Protein AF-A0A966RVB7-F1 (afdb_monomer)

Sequence (154 aa):
MDCLILGDEIAEGIKQFRPECVTKTQANAPTDRWIRENGVKFAAKTVVISLGTYDAPSQTLENEALDNLRKLRAGIEADQVFWLLPAKAKPADAMRELARLYKDHLMIIEEKQRNQIHPTERGSELLATQSHTKGKMDWTKPTWPKRAPPLIGG

Solvent-accessible surface area (backbone atoms only — not comparable to full-atom values): 8700 Å² total; per-residue (Å²): 97,66,34,34,35,34,27,18,58,65,36,51,47,23,39,76,66,36,77,83,38,50,74,54,66,40,70,88,35,26,47,64,60,48,34,73,77,71,51,41,80,46,68,22,45,30,37,38,38,26,48,41,69,56,39,74,83,56,94,54,94,73,34,70,58,47,52,41,52,50,52,36,54,75,31,50,51,53,82,40,45,34,36,42,50,33,77,54,64,70,54,27,53,45,50,52,54,50,25,62,75,72,34,30,37,79,41,70,71,82,38,55,36,95,83,64,70,46,52,33,76,68,17,21,45,50,46,34,55,58,70,65,69,80,78,71,48,63,83,89,50,91,80,68,79,91,66,72,76,79,76,80,86,127

Structure (mmCIF, N/CA/C/O backbone):
data_AF-A0A966RVB7-F1
#
_entry.id   AF-A0A966RVB7-F1
#
loop_
_atom_site.group_PDB
_atom_site.id
_atom_site.type_symbol
_atom_site.label_atom_id
_atom_site.label_alt_id
_atom_site.label_comp_id
_atom_site.label_asym_id
_atom_site.label_entity_id
_atom_site.label_seq_id
_atom_site.pdbx_PDB_ins_code
_atom_site.Cartn_x
_atom_site.Cartn_y
_atom_site.Cartn_z
_atom_site.occupancy
_atom_site.B_iso_or_equiv
_atom_site.auth_seq_id
_atom_site.auth_comp_id
_atom_site.auth_asym_id
_atom_site.auth_atom_id
_atom_site.pdbx_PDB_model_num
ATOM 1 N N . MET A 1 1 ? -13.981 -0.521 11.234 1.00 88.25 1 MET A N 1
ATOM 2 C CA . MET A 1 1 ? -13.488 -1.695 10.483 1.00 88.25 1 MET A CA 1
ATOM 3 C C . MET A 1 1 ? -12.086 -2.026 10.959 1.00 88.25 1 MET A C 1
ATOM 5 O O . MET A 1 1 ? -11.344 -1.095 11.256 1.00 88.25 1 MET A O 1
ATOM 9 N N . ASP A 1 2 ? -11.728 -3.304 11.068 1.00 93.62 2 ASP A N 1
ATOM 10 C CA . ASP A 1 2 ? -10.414 -3.684 11.602 1.00 93.62 2 ASP A CA 1
ATOM 11 C C . ASP A 1 2 ? -9.303 -3.594 10.551 1.00 93.62 2 ASP A C 1
ATOM 13 O O . ASP A 1 2 ? -8.256 -3.017 10.831 1.00 93.62 2 ASP A O 1
ATOM 17 N N . CYS A 1 3 ? -9.539 -4.074 9.328 1.00 96.94 3 CYS A N 1
ATOM 18 C CA . CYS A 1 3 ? -8.532 -4.052 8.271 1.00 96.94 3 CYS A CA 1
ATOM 19 C C . CYS A 1 3 ? -9.111 -3.685 6.898 1.00 96.94 3 CYS A C 1
ATOM 21 O O . 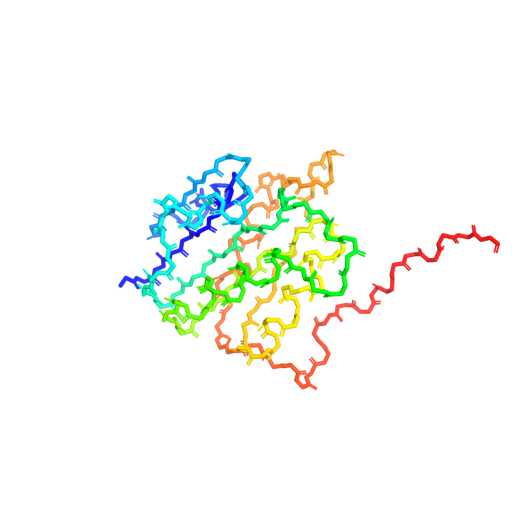CYS A 1 3 ? -10.194 -4.144 6.526 1.00 96.94 3 CYS A O 1
ATOM 23 N N . LEU A 1 4 ? -8.361 -2.873 6.150 1.00 98.12 4 LEU A N 1
ATOM 24 C CA . LEU A 1 4 ? -8.637 -2.454 4.779 1.00 98.12 4 LEU A CA 1
ATOM 25 C C . LEU A 1 4 ? -7.417 -2.706 3.888 1.00 98.12 4 LEU A C 1
ATOM 27 O O . LEU A 1 4 ? -6.311 -2.310 4.246 1.00 98.12 4 LEU A O 1
ATOM 31 N N . ILE A 1 5 ? -7.619 -3.289 2.712 1.00 98.31 5 ILE A N 1
ATOM 32 C CA . ILE A 1 5 ? -6.604 -3.395 1.660 1.00 98.31 5 ILE A CA 1
ATOM 33 C C . ILE A 1 5 ? -7.072 -2.571 0.459 1.00 98.31 5 ILE A C 1
ATOM 35 O O . ILE A 1 5 ? -8.167 -2.779 -0.063 1.00 98.31 5 ILE A O 1
ATOM 39 N N . LEU A 1 6 ? -6.246 -1.625 0.027 1.00 98.25 6 LEU A N 1
ATOM 40 C CA . LEU A 1 6 ? -6.479 -0.746 -1.114 1.00 98.25 6 LEU A CA 1
ATOM 41 C C . LEU A 1 6 ? -5.410 -1.023 -2.163 1.00 98.25 6 LEU A C 1
ATOM 43 O O . LEU A 1 6 ? -4.230 -1.070 -1.811 1.00 98.25 6 LEU A O 1
ATOM 47 N N . GLY A 1 7 ? -5.776 -1.150 -3.437 1.00 96.25 7 GLY A N 1
ATOM 48 C CA . GLY A 1 7 ? -4.736 -1.160 -4.458 1.00 96.25 7 GLY A CA 1
ATOM 49 C C . GLY A 1 7 ? -5.033 -1.795 -5.800 1.00 96.25 7 GLY A C 1
ATOM 50 O O . GLY A 1 7 ? -6.162 -1.801 -6.281 1.00 96.25 7 GLY A O 1
ATOM 51 N N . ASP A 1 8 ? -3.963 -2.296 -6.400 1.00 93.69 8 ASP A N 1
ATOM 52 C CA . ASP A 1 8 ? -3.920 -3.060 -7.640 1.00 93.69 8 ASP A CA 1
ATOM 53 C C . ASP A 1 8 ? -4.004 -4.580 -7.385 1.00 93.69 8 ASP A C 1
ATOM 55 O O . ASP A 1 8 ? -4.330 -5.044 -6.289 1.00 93.69 8 ASP A O 1
ATOM 59 N N . GLU A 1 9 ? -3.739 -5.389 -8.406 1.00 94.19 9 GLU A N 1
ATOM 60 C CA . GLU A 1 9 ? -3.753 -6.851 -8.310 1.00 94.19 9 GLU A CA 1
ATOM 61 C C . GLU A 1 9 ? -2.709 -7.428 -7.340 1.00 94.19 9 GLU A C 1
ATOM 63 O O . GLU A 1 9 ? -2.862 -8.560 -6.881 1.00 94.19 9 GLU A O 1
ATOM 68 N N . ILE A 1 10 ? -1.676 -6.668 -6.962 1.00 95.38 10 ILE A N 1
ATOM 69 C CA . ILE A 1 10 ? -0.731 -7.115 -5.934 1.00 95.38 10 ILE A CA 1
ATOM 70 C C . ILE A 1 10 ? -1.410 -7.091 -4.557 1.00 95.38 10 ILE A C 1
ATOM 72 O O . ILE A 1 10 ? -1.244 -8.022 -3.766 1.00 95.38 10 ILE A O 1
ATOM 76 N N . ALA A 1 11 ? -2.246 -6.081 -4.289 1.00 96.19 11 ALA A N 1
ATOM 77 C CA . ALA A 1 11 ? -3.091 -6.039 -3.093 1.00 96.19 11 ALA A CA 1
ATOM 78 C C . ALA A 1 11 ? -4.106 -7.196 -3.054 1.00 96.19 11 ALA A C 1
ATOM 80 O O . ALA A 1 11 ? -4.390 -7.722 -1.975 1.00 96.19 11 ALA A O 1
ATOM 81 N N . GLU A 1 12 ? -4.608 -7.637 -4.211 1.00 95.00 12 GLU A N 1
ATOM 82 C CA . GLU A 1 12 ? -5.468 -8.826 -4.302 1.00 95.00 12 GLU A CA 1
ATOM 83 C C . GLU A 1 12 ? -4.727 -10.092 -3.839 1.00 95.00 12 GLU A C 1
ATOM 85 O O . GLU A 1 12 ? -5.280 -10.908 -3.103 1.00 95.00 12 GLU A O 1
ATOM 90 N N . GLY A 1 13 ? -3.440 -10.222 -4.176 1.00 95.25 13 GLY A N 1
ATOM 91 C CA . GLY A 1 13 ? -2.589 -11.302 -3.670 1.00 95.25 13 GLY A CA 1
ATOM 92 C C . GLY A 1 13 ? -2.455 -11.298 -2.143 1.00 95.25 13 GLY A C 1
ATOM 93 O O . GLY A 1 13 ? -2.534 -12.350 -1.513 1.00 95.25 13 GLY A O 1
ATOM 94 N N . ILE A 1 14 ? -2.325 -10.122 -1.519 1.00 96.69 14 ILE A N 1
ATOM 95 C CA . ILE A 1 14 ? -2.252 -9.991 -0.049 1.00 96.69 14 ILE A CA 1
ATOM 96 C C . ILE A 1 14 ? -3.563 -10.447 0.605 1.00 96.69 14 ILE A C 1
ATOM 98 O O . ILE A 1 14 ? -3.540 -11.109 1.645 1.00 96.69 14 ILE A O 1
ATOM 102 N N . LYS A 1 15 ? -4.712 -10.127 -0.005 1.00 96.06 15 LYS A N 1
ATOM 103 C CA . LYS A 1 15 ? -6.040 -10.492 0.509 1.00 96.06 15 LYS A CA 1
ATOM 104 C C . LYS A 1 15 ? -6.202 -12.006 0.697 1.00 96.06 15 LYS A C 1
ATOM 106 O O . LYS A 1 15 ? -6.848 -12.420 1.659 1.00 96.06 15 LYS A O 1
ATOM 111 N N . GLN A 1 16 ? -5.577 -12.833 -0.139 1.00 95.19 16 GLN A N 1
ATOM 112 C CA . GLN A 1 16 ? -5.625 -14.296 0.003 1.00 95.19 16 GLN A CA 1
ATOM 113 C C . GLN A 1 16 ? -5.110 -14.778 1.371 1.00 95.19 16 GLN A C 1
ATOM 115 O O . GLN A 1 16 ? -5.639 -15.737 1.927 1.00 95.19 16 GLN A O 1
ATOM 120 N N . PHE A 1 17 ? -4.148 -14.058 1.952 1.00 96.94 17 PHE A N 1
ATOM 121 C CA . PHE A 1 17 ? -3.543 -14.351 3.256 1.00 96.94 17 PHE A CA 1
ATOM 122 C C . PHE A 1 17 ? -4.05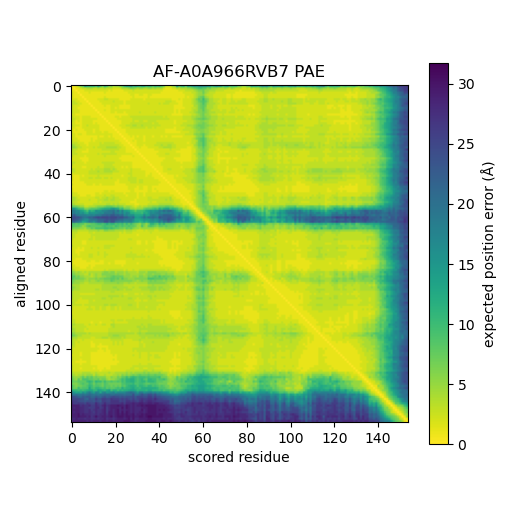9 -13.443 4.383 1.00 96.94 17 PHE A C 1
ATOM 124 O O . PHE A 1 17 ? -3.657 -13.584 5.536 1.00 96.94 17 PHE A O 1
ATOM 131 N N . ARG A 1 18 ? -4.958 -12.510 4.056 1.00 95.69 18 ARG A N 1
ATOM 132 C CA . ARG A 1 18 ? -5.620 -11.576 4.977 1.00 95.69 18 ARG A CA 1
ATOM 133 C C . ARG A 1 18 ? -7.145 -11.604 4.770 1.00 95.69 18 ARG A C 1
ATOM 135 O O . ARG A 1 18 ? -7.760 -10.581 4.427 1.00 95.69 18 ARG A O 1
ATOM 142 N N . PRO A 1 19 ? -7.797 -12.779 4.903 1.00 95.62 19 PRO A N 1
ATOM 143 C CA . PRO A 1 19 ? -9.210 -12.953 4.573 1.00 95.62 19 PRO A CA 1
ATOM 144 C C . PRO A 1 19 ? -10.154 -12.118 5.454 1.00 95.62 19 PRO A C 1
ATOM 146 O O . PRO A 1 19 ? -11.303 -11.905 5.070 1.00 95.62 19 PRO A O 1
ATOM 149 N N . GLU A 1 20 ? -9.683 -11.567 6.568 1.00 95.50 20 GLU A N 1
ATOM 150 C CA . GLU A 1 20 ? -10.428 -10.661 7.443 1.00 95.50 20 GLU A CA 1
ATOM 151 C C . GLU A 1 20 ? -10.518 -9.216 6.923 1.00 95.50 20 GLU A C 1
ATOM 153 O O . GLU A 1 20 ? -11.407 -8.470 7.330 1.00 95.50 20 GLU A O 1
ATOM 158 N N . CYS A 1 21 ? -9.615 -8.794 6.032 1.00 97.00 21 CYS A N 1
ATOM 159 C CA . CYS A 1 21 ? -9.589 -7.419 5.534 1.00 97.00 21 CYS A CA 1
ATOM 160 C C . CYS A 1 21 ? -10.677 -7.174 4.486 1.00 97.00 21 CYS A C 1
ATOM 162 O O . CYS A 1 21 ? -10.879 -7.985 3.583 1.00 97.00 21 CYS A O 1
ATOM 164 N N . VAL A 1 22 ? -11.347 -6.027 4.536 1.00 97.38 22 VAL A N 1
ATOM 165 C CA . VAL A 1 22 ? -12.144 -5.572 3.388 1.00 97.38 22 VAL A CA 1
ATOM 166 C C . VAL A 1 22 ? -11.185 -5.093 2.304 1.00 97.38 22 VAL A C 1
ATOM 168 O O . VAL A 1 22 ? -10.209 -4.414 2.613 1.00 97.38 22 VAL A O 1
ATOM 171 N N . THR A 1 23 ? -11.458 -5.424 1.044 1.00 96.69 23 THR A N 1
ATOM 172 C CA . THR A 1 23 ? -10.557 -5.120 -0.074 1.00 96.69 23 THR A CA 1
ATOM 173 C C . THR A 1 23 ? -11.237 -4.242 -1.114 1.00 96.69 23 THR A C 1
ATOM 175 O O . THR A 1 23 ? -12.404 -4.446 -1.450 1.00 96.69 23 THR A O 1
ATOM 178 N N . LYS A 1 24 ? -10.497 -3.254 -1.620 1.00 97.69 24 LYS A N 1
ATOM 179 C CA . LYS A 1 24 ? -10.858 -2.411 -2.763 1.00 97.69 24 LYS A CA 1
ATOM 180 C C . LYS A 1 24 ? -9.703 -2.417 -3.758 1.00 97.69 24 LYS A C 1
ATOM 182 O O . LYS A 1 24 ? -8.769 -1.619 -3.649 1.00 97.69 24 LYS A O 1
ATOM 187 N N . THR A 1 25 ? -9.765 -3.343 -4.703 1.00 96.50 25 THR A N 1
ATOM 188 C CA . THR A 1 25 ? -8.710 -3.592 -5.686 1.00 96.50 25 THR A CA 1
ATOM 189 C C . 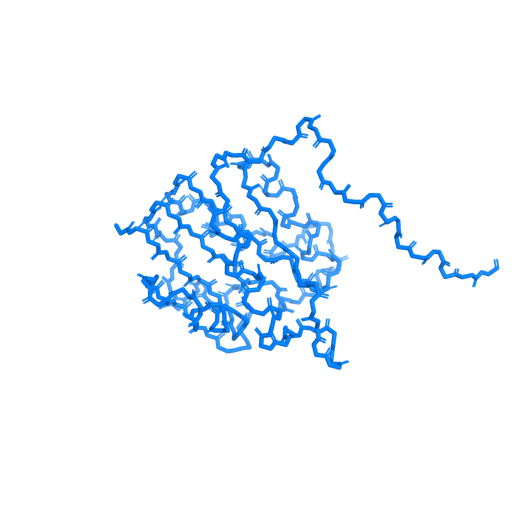THR A 1 25 ? -9.182 -3.303 -7.101 1.00 96.50 25 THR A C 1
ATOM 191 O O . THR A 1 25 ? -10.347 -3.507 -7.441 1.00 96.50 25 THR A O 1
ATOM 194 N N . GLN A 1 26 ? -8.275 -2.796 -7.933 1.00 96.56 26 GLN A N 1
ATOM 195 C CA . GLN A 1 26 ? -8.511 -2.580 -9.358 1.00 96.56 26 GLN A CA 1
ATOM 196 C C . GLN A 1 26 ? -7.258 -2.933 -10.147 1.00 96.56 26 GLN A C 1
ATOM 198 O O . GLN A 1 26 ? -6.224 -2.283 -10.008 1.00 96.56 26 GLN A O 1
ATOM 203 N N . ALA A 1 27 ? -7.361 -3.945 -11.004 1.00 93.88 27 ALA A N 1
ATOM 204 C CA . ALA A 1 27 ? -6.227 -4.417 -11.784 1.00 93.88 27 ALA A CA 1
ATOM 205 C C . ALA A 1 27 ? -5.672 -3.323 -12.712 1.00 93.88 27 ALA A C 1
ATOM 207 O O . ALA A 1 27 ? -6.430 -2.594 -13.366 1.00 93.88 27 ALA A O 1
ATOM 208 N N . ASN A 1 28 ? -4.344 -3.242 -12.815 1.00 92.38 28 ASN A N 1
ATOM 209 C CA . ASN A 1 28 ? -3.628 -2.312 -13.693 1.00 92.38 28 ASN A CA 1
ATOM 210 C C . ASN A 1 28 ? -4.035 -0.839 -13.494 1.00 92.38 28 ASN A C 1
ATOM 212 O O . ASN A 1 28 ? -4.149 -0.088 -14.472 1.00 92.38 28 ASN A O 1
ATOM 216 N N . ALA A 1 29 ? -4.375 -0.439 -12.265 1.00 91.00 29 ALA A N 1
ATOM 217 C CA . ALA A 1 29 ? -4.871 0.901 -11.970 1.00 91.00 29 ALA A CA 1
ATOM 218 C C . ALA A 1 29 ? -3.744 1.846 -11.540 1.00 91.00 29 ALA A C 1
ATOM 220 O O . ALA A 1 29 ? -3.119 1.609 -10.504 1.00 91.00 29 ALA A O 1
ATOM 221 N N . PRO A 1 30 ? -3.492 2.940 -12.286 1.00 91.88 30 PRO A N 1
ATOM 222 C CA . PRO A 1 30 ? -2.752 4.057 -11.725 1.00 91.88 30 PRO A CA 1
ATOM 223 C C . PRO A 1 30 ? -3.571 4.705 -10.595 1.00 91.88 30 PRO A C 1
ATOM 225 O O . PRO A 1 30 ? -4.806 4.636 -10.564 1.00 91.88 30 PRO A O 1
ATOM 228 N N . THR A 1 31 ? -2.872 5.318 -9.646 1.00 92.06 31 THR A N 1
ATOM 229 C CA . THR A 1 31 ? -3.401 5.880 -8.400 1.00 92.06 31 THR A CA 1
ATOM 230 C C . THR A 1 31 ? -4.516 6.893 -8.664 1.00 92.06 31 THR A C 1
ATOM 232 O O . THR A 1 31 ? -5.519 6.905 -7.954 1.00 92.06 31 THR A O 1
ATOM 235 N N . ASP A 1 32 ? -4.391 7.719 -9.704 1.00 92.56 32 ASP A N 1
ATOM 236 C CA . ASP A 1 32 ? -5.392 8.720 -10.089 1.00 92.56 32 ASP A CA 1
ATOM 237 C C . ASP A 1 32 ? -6.726 8.076 -10.505 1.00 92.56 32 ASP A C 1
ATOM 239 O O . ASP A 1 32 ? -7.795 8.514 -10.069 1.00 92.56 32 ASP A O 1
ATOM 243 N N . ARG A 1 33 ? -6.672 7.009 -11.315 1.00 94.50 33 ARG A N 1
ATOM 244 C CA . ARG A 1 33 ? -7.848 6.243 -11.742 1.00 94.50 33 ARG A CA 1
ATOM 245 C C . ARG A 1 33 ? -8.493 5.571 -10.549 1.00 94.50 33 ARG A C 1
ATOM 247 O O . ARG A 1 33 ? -9.695 5.727 -10.349 1.00 94.50 33 ARG A O 1
ATOM 254 N N . TRP A 1 34 ? -7.682 4.918 -9.723 1.00 96.06 34 TRP A N 1
ATOM 255 C CA . TRP A 1 34 ? -8.169 4.250 -8.524 1.00 96.06 34 TRP A CA 1
ATOM 256 C C . TRP A 1 34 ? -8.900 5.230 -7.592 1.00 96.06 34 TRP A C 1
ATOM 258 O O . TRP A 1 34 ? -10.009 4.944 -7.135 1.00 96.06 34 TRP A O 1
ATOM 268 N N . ILE A 1 35 ? -8.335 6.424 -7.369 1.00 95.62 35 ILE A N 1
ATOM 269 C CA . ILE A 1 35 ? -8.947 7.481 -6.550 1.00 95.62 35 ILE A CA 1
ATOM 270 C C . ILE A 1 35 ? -10.258 7.990 -7.154 1.00 95.62 35 ILE A C 1
ATOM 272 O O . ILE A 1 35 ? -11.207 8.229 -6.407 1.00 95.62 35 ILE A O 1
ATOM 276 N N . ARG A 1 36 ? -10.343 8.183 -8.477 1.00 95.69 36 ARG A N 1
ATOM 277 C CA . ARG A 1 36 ? -11.592 8.630 -9.122 1.00 95.69 36 ARG A CA 1
ATOM 278 C C . ARG A 1 36 ? -12.742 7.657 -8.880 1.00 95.69 36 ARG A C 1
ATOM 280 O O . ARG A 1 36 ? -13.869 8.097 -8.686 1.00 95.69 36 ARG A O 1
ATOM 287 N N . GLU A 1 37 ? -12.451 6.363 -8.878 1.00 96.19 37 GLU A N 1
ATOM 288 C CA . GLU A 1 37 ? -13.466 5.314 -8.769 1.00 96.19 37 GLU A CA 1
ATOM 289 C C . GLU A 1 37 ? -13.814 4.959 -7.315 1.00 96.19 37 GLU A C 1
ATOM 291 O O . GLU A 1 37 ? -14.949 4.581 -7.029 1.00 96.19 37 GLU A O 1
ATOM 296 N N . ASN A 1 38 ? -12.871 5.110 -6.379 1.00 97.00 38 ASN A N 1
ATOM 297 C CA . ASN A 1 38 ? -13.048 4.685 -4.982 1.00 97.00 38 ASN A CA 1
ATOM 298 C C . ASN A 1 38 ? -13.129 5.839 -3.976 1.00 97.00 38 ASN A C 1
ATOM 300 O O . ASN A 1 38 ? -13.536 5.629 -2.832 1.00 97.00 38 ASN A O 1
ATOM 304 N N . GLY A 1 39 ? -12.741 7.049 -4.377 1.00 96.38 39 GLY A N 1
ATOM 305 C CA . GLY A 1 39 ? -12.541 8.180 -3.480 1.00 96.38 39 GLY A CA 1
ATOM 306 C C . GLY A 1 39 ? -11.266 8.055 -2.638 1.00 96.38 39 GLY A C 1
ATOM 307 O O . GLY A 1 39 ? -10.389 7.236 -2.900 1.00 96.38 39 GLY A O 1
ATOM 308 N N . VAL A 1 40 ? -11.157 8.911 -1.617 1.00 96.50 40 VAL A N 1
ATOM 309 C CA . VAL A 1 40 ? -9.977 8.977 -0.725 1.00 96.50 40 VAL A CA 1
ATOM 310 C C . VAL A 1 40 ? -10.302 8.833 0.759 1.00 96.50 40 VAL A C 1
ATOM 312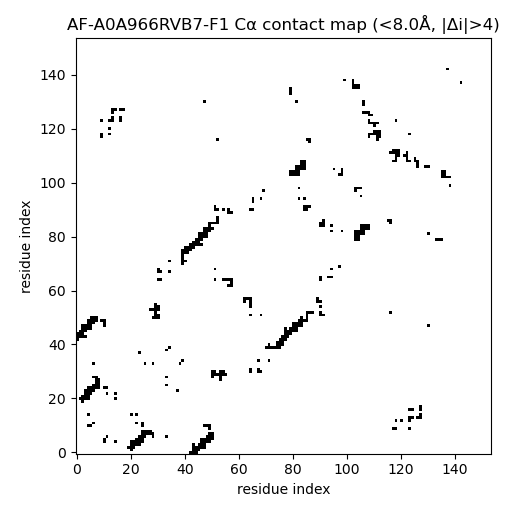 O O . VAL A 1 40 ? -9.386 8.743 1.564 1.00 96.50 40 VAL A O 1
ATOM 315 N N . LYS A 1 41 ? -11.584 8.848 1.142 1.00 97.62 41 LYS A N 1
ATOM 316 C CA . LYS A 1 41 ? -11.997 8.844 2.550 1.00 97.62 41 LYS A CA 1
ATOM 317 C C . LYS A 1 41 ? -12.172 7.414 3.042 1.00 97.62 41 LYS A C 1
ATOM 319 O O . LYS A 1 41 ? -13.138 6.753 2.663 1.00 97.62 41 LYS A O 1
ATOM 324 N N . PHE A 1 42 ? -11.268 6.961 3.903 1.00 97.88 42 PHE A N 1
ATOM 325 C CA . PHE A 1 42 ? -11.297 5.608 4.456 1.00 97.88 42 PHE A CA 1
ATOM 326 C C . PHE A 1 42 ? -10.962 5.611 5.947 1.00 97.88 42 PHE A C 1
ATOM 328 O O . PHE A 1 42 ? -10.105 6.373 6.385 1.00 97.88 42 PHE A O 1
ATOM 335 N N . ALA A 1 43 ? -11.605 4.721 6.708 1.00 97.56 43 ALA A N 1
ATOM 336 C CA . ALA A 1 43 ? -11.352 4.548 8.136 1.00 97.56 43 ALA A CA 1
ATOM 337 C C . ALA A 1 43 ? -11.249 3.060 8.510 1.00 97.56 43 ALA A C 1
ATOM 339 O O . ALA A 1 43 ? -12.194 2.287 8.312 1.00 97.56 43 ALA A O 1
ATOM 340 N N . ALA A 1 44 ? -10.106 2.648 9.060 1.00 97.31 44 ALA A N 1
ATOM 341 C CA . ALA A 1 44 ? -9.867 1.295 9.570 1.00 97.31 44 ALA A CA 1
ATOM 342 C C . ALA A 1 44 ? -8.701 1.286 10.564 1.00 97.31 44 ALA A C 1
ATOM 344 O O . ALA A 1 44 ? -7.821 2.130 10.465 1.00 97.31 44 ALA A O 1
ATOM 345 N N . LYS A 1 45 ? -8.625 0.314 11.482 1.00 96.50 45 LYS A N 1
ATOM 346 C CA . LYS A 1 45 ? -7.457 0.217 12.385 1.00 96.50 45 LYS A CA 1
ATOM 347 C C . LYS A 1 45 ? -6.162 -0.024 11.604 1.00 96.50 45 LYS A C 1
ATOM 349 O O . LYS A 1 45 ? -5.134 0.587 11.889 1.00 96.50 45 LYS A O 1
ATOM 354 N N . THR A 1 46 ? -6.213 -0.888 10.593 1.00 97.31 46 THR A N 1
ATOM 355 C CA . THR A 1 46 ? -5.090 -1.168 9.693 1.00 97.31 46 THR A CA 1
ATOM 356 C C . THR A 1 46 ? -5.482 -0.924 8.243 1.00 97.31 46 THR A C 1
ATOM 358 O O . THR A 1 46 ? -6.514 -1.415 7.788 1.00 97.31 46 THR A O 1
ATOM 361 N N . VAL A 1 47 ? -4.639 -0.199 7.509 1.00 98.25 47 VAL A N 1
ATOM 362 C CA . VAL A 1 47 ? -4.783 0.004 6.064 1.00 98.25 47 VAL A CA 1
ATOM 363 C C . VAL A 1 47 ? -3.514 -0.448 5.351 1.00 98.25 47 VAL A C 1
ATOM 365 O O . VAL A 1 47 ? -2.417 -0.011 5.687 1.00 98.25 47 VAL A O 1
ATOM 368 N N . VAL A 1 48 ? -3.663 -1.312 4.355 1.00 98.06 48 VAL A N 1
ATOM 369 C CA . VAL A 1 48 ? -2.592 -1.747 3.453 1.00 98.06 48 VAL A CA 1
ATOM 370 C C . VAL A 1 48 ? -2.830 -1.123 2.087 1.00 98.06 48 VAL A C 1
ATOM 372 O O . VAL A 1 48 ? -3.948 -1.181 1.581 1.00 98.06 48 VAL A O 1
ATOM 375 N N . ILE A 1 49 ? -1.800 -0.522 1.495 1.00 97.50 49 ILE A N 1
ATOM 376 C CA . ILE A 1 49 ? -1.900 0.218 0.236 1.00 97.50 49 ILE A CA 1
ATOM 377 C C . ILE A 1 49 ? -0.896 -0.345 -0.775 1.00 97.50 49 ILE A C 1
ATOM 379 O O . ILE A 1 49 ? 0.311 -0.303 -0.536 1.00 97.50 49 ILE A O 1
ATOM 383 N N . SER A 1 50 ? -1.400 -0.828 -1.912 1.00 95.75 50 SER A N 1
ATOM 384 C CA . SER A 1 50 ? -0.631 -1.247 -3.093 1.00 95.75 50 SER A CA 1
ATOM 385 C C . SER A 1 50 ? -1.033 -0.403 -4.300 1.00 95.75 50 SER A C 1
ATOM 387 O O . SER A 1 50 ? -1.923 -0.767 -5.060 1.00 95.75 50 SER A O 1
ATOM 389 N N . LEU A 1 51 ? -0.434 0.777 -4.441 1.00 93.12 51 LEU A N 1
ATOM 390 C CA . LEU A 1 51 ? -0.664 1.690 -5.568 1.00 93.12 51 LEU A CA 1
ATOM 391 C C . LEU A 1 51 ? 0.684 2.220 -6.073 1.00 93.12 51 LEU A C 1
ATOM 393 O O . LEU A 1 51 ? 1.729 1.917 -5.505 1.00 93.12 51 LEU A O 1
ATOM 397 N N . GLY A 1 52 ? 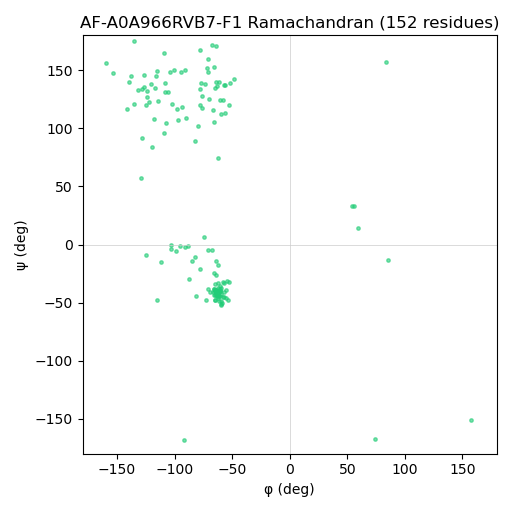0.704 2.984 -7.163 1.00 88.75 52 GLY A N 1
ATOM 398 C CA . GLY A 1 52 ? 1.948 3.539 -7.712 1.00 88.75 52 GLY A CA 1
ATOM 399 C C . GLY A 1 52 ? 2.726 2.626 -8.666 1.00 88.75 52 GLY A C 1
ATOM 400 O O . GLY A 1 52 ? 3.581 3.120 -9.404 1.00 88.75 52 GLY A O 1
ATOM 401 N N . THR A 1 53 ? 2.420 1.324 -8.741 1.00 89.44 53 THR A N 1
ATOM 402 C CA . THR A 1 53 ? 3.019 0.393 -9.722 1.00 89.44 53 THR A CA 1
ATOM 403 C C . THR A 1 53 ? 2.795 0.873 -11.158 1.00 89.44 53 THR A C 1
ATOM 405 O O . THR A 1 53 ? 3.723 0.913 -11.977 1.00 89.44 53 THR A O 1
ATOM 408 N N . TYR A 1 54 ? 1.566 1.299 -11.454 1.00 89.12 54 TYR A N 1
ATOM 409 C CA . TYR A 1 54 ? 1.121 1.711 -12.786 1.00 89.12 54 TYR A CA 1
ATOM 410 C C . TYR A 1 54 ? 1.190 3.216 -13.027 1.00 89.12 54 TYR A C 1
ATOM 412 O O . TYR A 1 54 ? 0.926 3.655 -14.144 1.00 89.12 54 TYR A O 1
ATOM 420 N N . ASP A 1 55 ? 1.615 3.996 -12.033 1.00 86.88 55 ASP A N 1
ATOM 421 C CA . ASP A 1 55 ? 1.745 5.43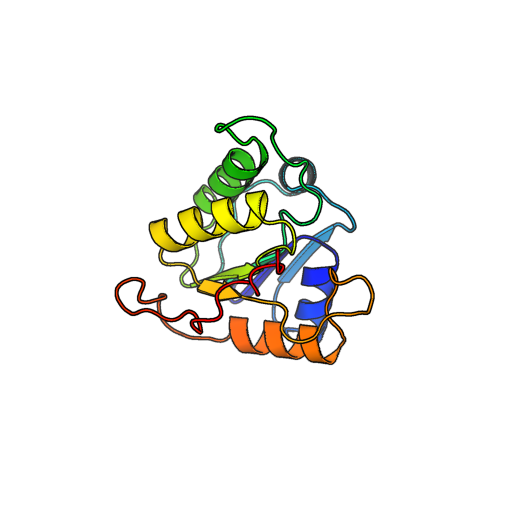7 -12.199 1.00 86.88 55 ASP A CA 1
ATOM 422 C C . ASP A 1 55 ? 2.809 5.764 -13.249 1.00 86.88 55 ASP A C 1
ATOM 424 O O . ASP A 1 55 ? 3.867 5.113 -13.357 1.00 86.88 55 ASP A O 1
ATOM 428 N N . ALA A 1 56 ? 2.493 6.774 -14.059 1.00 78.62 56 ALA A N 1
ATOM 429 C CA . ALA A 1 56 ? 3.420 7.306 -15.034 1.00 78.62 56 ALA A CA 1
ATOM 430 C C . ALA A 1 56 ? 4.614 7.936 -14.295 1.00 78.62 56 ALA A C 1
ATOM 432 O O . ALA A 1 56 ? 4.430 8.658 -13.312 1.00 78.62 56 ALA A O 1
ATOM 433 N N . PRO A 1 57 ? 5.857 7.675 -14.729 1.00 67.12 57 PRO A N 1
ATOM 434 C CA . PRO A 1 57 ? 7.006 8.355 -14.158 1.00 67.12 57 PRO A CA 1
ATOM 435 C C . PRO A 1 57 ? 6.937 9.844 -14.520 1.00 67.12 57 PRO A C 1
ATOM 437 O O . PRO A 1 57 ? 7.053 10.196 -15.691 1.00 67.12 57 PRO A O 1
ATOM 440 N N . SER A 1 58 ? 6.792 10.726 -13.527 1.00 62.00 58 SER A N 1
ATOM 441 C CA . SER A 1 58 ? 6.902 12.169 -13.773 1.00 62.00 58 SER A CA 1
ATOM 442 C C . SER A 1 58 ? 8.314 12.524 -14.248 1.00 62.00 58 SER A C 1
ATOM 444 O O . SER A 1 58 ? 9.306 12.017 -13.711 1.00 62.00 58 SER A O 1
ATOM 446 N N . GLN A 1 59 ? 8.421 13.382 -15.263 1.00 56.59 59 GLN A N 1
ATOM 447 C CA . GLN A 1 59 ? 9.695 13.945 -15.726 1.00 56.59 59 GLN A CA 1
ATOM 448 C C . GLN A 1 59 ? 10.141 15.155 -14.885 1.00 56.59 59 GLN A C 1
ATOM 450 O O . GLN A 1 59 ? 11.295 15.563 -14.985 1.00 56.59 59 GLN A O 1
ATOM 455 N N . THR A 1 60 ? 9.267 15.677 -14.022 1.00 55.66 60 THR A N 1
ATOM 456 C CA . THR A 1 60 ? 9.488 16.858 -13.178 1.00 55.66 60 THR A CA 1
ATOM 457 C C . THR A 1 60 ? 9.628 16.496 -11.694 1.00 55.66 60 THR A C 1
ATOM 459 O O . THR A 1 60 ? 9.315 15.381 -11.274 1.00 55.66 60 THR A O 1
ATOM 462 N N . LEU A 1 61 ? 10.140 17.446 -10.897 1.00 47.09 61 LEU A N 1
ATOM 463 C CA . LEU A 1 61 ? 10.228 17.354 -9.429 1.00 47.09 61 LEU A CA 1
ATOM 464 C C . LEU A 1 61 ? 8.839 17.307 -8.770 1.00 47.09 61 LEU A C 1
ATOM 466 O O . LEU A 1 61 ? 8.649 16.605 -7.781 1.00 47.09 61 LEU A O 1
ATOM 470 N N . GLU A 1 62 ? 7.863 18.002 -9.354 1.00 54.25 62 GLU A N 1
ATOM 471 C CA . GLU A 1 62 ? 6.446 17.850 -9.029 1.00 54.25 62 GLU A CA 1
ATOM 472 C C . GLU A 1 62 ? 5.935 16.578 -9.710 1.00 54.25 62 GLU A C 1
ATOM 474 O O . GLU A 1 62 ? 6.058 16.400 -10.927 1.00 54.25 62 GLU A O 1
ATOM 479 N N . ASN A 1 63 ? 5.451 15.632 -8.915 1.00 66.12 63 ASN A N 1
ATOM 480 C CA . ASN A 1 63 ? 5.042 14.324 -9.396 1.00 66.12 63 ASN A CA 1
ATOM 481 C C . ASN A 1 63 ? 3.548 14.161 -9.121 1.00 66.12 63 ASN A C 1
ATOM 483 O O . ASN A 1 63 ? 3.160 13.970 -7.975 1.00 66.12 63 ASN A O 1
ATOM 487 N N . GLU A 1 64 ? 2.712 14.195 -10.159 1.00 69.75 64 GLU A N 1
ATOM 488 C CA . GLU A 1 64 ? 1.261 13.983 -10.029 1.00 69.75 64 GLU A CA 1
ATOM 489 C C . GLU A 1 64 ? 0.934 12.672 -9.289 1.00 69.75 64 GLU A C 1
ATOM 491 O O . GLU A 1 64 ? -0.037 12.592 -8.535 1.00 69.75 64 GLU A O 1
ATOM 496 N N . ALA A 1 65 ? 1.775 11.642 -9.438 1.00 69.38 65 ALA A N 1
ATOM 497 C CA . ALA A 1 65 ? 1.658 10.403 -8.672 1.00 69.38 65 ALA A CA 1
ATOM 498 C C . ALA A 1 65 ? 1.838 10.645 -7.164 1.00 69.38 65 ALA A C 1
ATOM 500 O O . ALA A 1 65 ? 1.066 10.143 -6.351 1.00 69.38 65 ALA A O 1
ATOM 501 N N . LEU A 1 66 ? 2.821 11.465 -6.778 1.00 75.81 66 LEU A N 1
ATOM 502 C CA . LEU A 1 66 ? 3.042 11.849 -5.385 1.00 75.81 66 LEU A CA 1
ATOM 503 C C . LEU A 1 66 ? 1.858 12.654 -4.838 1.00 75.81 66 LEU A C 1
ATOM 505 O O . LEU A 1 66 ? 1.459 12.414 -3.701 1.00 75.81 66 LEU A O 1
ATOM 509 N N . ASP A 1 67 ? 1.266 13.553 -5.622 1.00 85.38 67 ASP A N 1
ATOM 510 C CA . ASP A 1 67 ? 0.101 14.330 -5.183 1.00 85.38 67 ASP A CA 1
ATOM 511 C C . ASP A 1 67 ? -1.131 13.453 -4.980 1.00 85.38 67 ASP A C 1
ATOM 513 O O . ASP A 1 67 ? -1.835 13.587 -3.976 1.00 85.38 67 ASP A O 1
ATOM 517 N N . ASN A 1 68 ? -1.360 12.489 -5.871 1.00 89.06 68 ASN A N 1
ATOM 518 C CA . ASN A 1 68 ? -2.431 11.511 -5.712 1.00 89.06 68 ASN A CA 1
ATOM 519 C C . ASN A 1 68 ? -2.210 10.623 -4.479 1.00 89.06 68 ASN A C 1
ATOM 521 O O . ASN A 1 68 ? -3.135 10.436 -3.687 1.00 89.06 68 ASN A O 1
ATOM 525 N N . LEU A 1 69 ? -0.985 10.144 -4.249 1.00 89.81 69 LEU A N 1
ATOM 526 C CA . LEU A 1 69 ? -0.640 9.365 -3.055 1.00 89.81 69 LEU A CA 1
ATOM 527 C C . LEU A 1 69 ? -0.760 10.198 -1.766 1.00 89.81 69 LEU A C 1
ATOM 529 O O . LEU A 1 69 ? -1.294 9.707 -0.769 1.00 89.81 69 LEU A O 1
ATOM 533 N N . ARG A 1 70 ? -0.344 11.474 -1.784 1.00 90.69 70 ARG A N 1
ATOM 534 C CA . ARG A 1 70 ? -0.531 12.436 -0.679 1.00 90.69 70 ARG A CA 1
ATOM 535 C C . ARG A 1 70 ? -2.010 12.634 -0.379 1.00 90.69 70 ARG A C 1
ATOM 537 O O . ARG A 1 70 ? -2.422 12.526 0.775 1.00 90.69 70 ARG A O 1
ATOM 544 N N . LYS A 1 71 ? -2.812 12.879 -1.413 1.00 92.69 71 LYS A N 1
ATOM 545 C CA . LYS A 1 71 ? -4.261 13.076 -1.308 1.00 92.69 71 LYS A CA 1
ATOM 546 C C . LYS A 1 71 ? -4.957 11.839 -0.748 1.00 92.69 71 LYS A C 1
ATOM 548 O O . LYS A 1 71 ? -5.802 11.974 0.134 1.00 92.69 71 LYS A O 1
ATOM 553 N N . LEU A 1 72 ? -4.585 10.651 -1.224 1.00 95.06 72 LEU A N 1
ATOM 554 C CA . LEU A 1 72 ? -5.081 9.387 -0.688 1.00 95.06 72 LEU A CA 1
ATOM 555 C C . LEU A 1 72 ? -4.728 9.260 0.792 1.00 95.06 72 LEU A C 1
ATOM 557 O O . LEU A 1 72 ? -5.613 9.049 1.617 1.00 95.06 72 LEU A O 1
ATOM 561 N N . ARG A 1 73 ? -3.452 9.444 1.149 1.00 95.44 73 ARG A N 1
ATOM 562 C CA . ARG A 1 73 ? -3.001 9.287 2.534 1.00 95.44 73 ARG A CA 1
ATOM 563 C C . ARG A 1 73 ? -3.689 10.249 3.493 1.00 95.44 73 ARG A C 1
ATOM 565 O O . ARG A 1 73 ? -4.025 9.846 4.606 1.00 95.44 73 ARG A O 1
ATOM 572 N N . ALA A 1 74 ? -3.895 11.494 3.073 1.00 95.81 74 ALA A N 1
ATOM 573 C CA . ALA A 1 74 ? -4.558 12.520 3.870 1.00 95.81 74 ALA A CA 1
ATOM 574 C C . ALA A 1 74 ? -6.030 12.190 4.173 1.00 95.81 74 ALA A C 1
ATOM 576 O O . ALA A 1 74 ? -6.550 12.648 5.184 1.00 95.81 74 ALA A O 1
ATOM 577 N N . GLY A 1 75 ? -6.692 11.392 3.329 1.00 96.88 75 GLY A N 1
ATOM 578 C CA . GLY A 1 75 ? -8.067 10.935 3.551 1.00 96.88 75 GLY A CA 1
ATOM 579 C C . GLY A 1 75 ? -8.193 9.640 4.364 1.00 96.88 75 GLY A C 1
ATOM 580 O O . GLY A 1 75 ? -9.314 9.190 4.607 1.00 96.88 75 GLY A O 1
ATOM 581 N N . ILE A 1 76 ? -7.073 9.036 4.778 1.00 97.75 76 ILE A N 1
ATOM 582 C CA . ILE A 1 76 ? -7.051 7.775 5.526 1.00 97.75 76 ILE A CA 1
ATOM 583 C C . ILE A 1 76 ? -6.897 8.035 7.029 1.00 97.75 76 ILE A C 1
ATOM 585 O O . ILE A 1 76 ? -5.848 8.488 7.501 1.00 97.75 76 ILE A O 1
ATOM 589 N N . GLU A 1 77 ? -7.918 7.644 7.787 1.00 97.56 77 GLU A N 1
ATOM 590 C CA . GLU A 1 77 ? -7.909 7.578 9.248 1.00 97.56 77 GLU A CA 1
ATOM 591 C C . GLU A 1 77 ? -7.596 6.144 9.697 1.00 97.56 77 GLU A C 1
ATOM 593 O O . GLU A 1 77 ? -8.417 5.235 9.552 1.00 97.56 77 GLU A O 1
ATOM 598 N N . ALA A 1 78 ? -6.382 5.923 10.210 1.00 96.62 78 ALA A N 1
ATOM 599 C CA . ALA A 1 78 ? -5.942 4.600 10.638 1.00 96.62 78 ALA A CA 1
ATOM 600 C C . ALA A 1 78 ? -4.862 4.623 11.721 1.00 96.62 78 ALA A C 1
ATOM 602 O O . ALA A 1 78 ? -3.967 5.478 11.716 1.00 96.62 78 ALA A O 1
ATOM 603 N N . ASP A 1 79 ? -4.888 3.613 12.595 1.00 95.00 79 ASP A N 1
ATOM 604 C CA . ASP A 1 79 ? -3.850 3.412 13.609 1.00 95.00 79 ASP A CA 1
ATOM 605 C C . ASP A 1 79 ? -2.536 2.993 12.944 1.00 95.00 79 ASP A C 1
ATOM 607 O O . ASP A 1 79 ? -1.457 3.470 13.307 1.00 95.00 79 ASP A O 1
ATOM 611 N N . GLN A 1 80 ? -2.617 2.120 11.938 1.00 95.88 80 GLN A N 1
ATOM 612 C CA . GLN A 1 80 ? -1.483 1.577 11.192 1.00 95.88 80 GLN A CA 1
ATOM 613 C C . GLN A 1 80 ? -1.740 1.672 9.686 1.00 95.88 80 GLN A C 1
ATOM 615 O O . GLN A 1 80 ? -2.800 1.275 9.206 1.00 95.88 80 GLN A O 1
ATOM 620 N N . VAL A 1 81 ? -0.749 2.162 8.941 1.00 97.31 81 VAL A N 1
ATOM 621 C CA . VAL A 1 81 ? -0.773 2.193 7.474 1.00 97.31 81 VAL A CA 1
ATOM 622 C C . VAL A 1 81 ? 0.495 1.530 6.956 1.00 97.31 81 VAL A C 1
ATOM 624 O O . VAL A 1 81 ? 1.583 1.791 7.475 1.00 97.31 81 VAL A O 1
ATOM 627 N N . PHE A 1 82 ? 0.342 0.677 5.949 1.00 97.44 82 PHE A N 1
ATOM 628 C CA . PHE A 1 82 ? 1.417 -0.054 5.290 1.00 97.44 82 PHE A CA 1
ATOM 629 C C . PHE A 1 82 ? 1.423 0.271 3.804 1.00 97.44 82 PHE A C 1
ATOM 631 O O . PHE A 1 82 ? 0.430 0.039 3.116 1.00 97.44 82 PHE A O 1
ATOM 638 N N . TRP A 1 83 ? 2.550 0.764 3.308 1.00 96.19 83 TRP A N 1
ATOM 639 C CA . TRP A 1 83 ? 2.753 1.062 1.896 1.00 96.19 83 TRP A CA 1
ATOM 640 C C . TRP A 1 83 ? 3.591 -0.021 1.244 1.00 96.19 83 TRP A C 1
ATOM 642 O O . TRP A 1 83 ? 4.740 -0.227 1.638 1.00 96.19 83 TRP A O 1
ATOM 652 N N . LEU A 1 84 ? 3.058 -0.681 0.223 1.00 95.50 84 LEU A N 1
ATOM 653 C CA . LEU A 1 84 ? 3.875 -1.519 -0.636 1.00 95.50 84 LEU A CA 1
ATOM 654 C C . LEU A 1 84 ? 4.690 -0.641 -1.581 1.00 95.50 84 LEU A C 1
ATOM 656 O O . LEU A 1 84 ? 4.128 0.069 -2.410 1.00 95.50 84 LEU A O 1
ATOM 660 N N . LEU A 1 85 ? 6.017 -0.710 -1.474 1.00 92.25 85 LEU A N 1
ATOM 661 C CA . LEU A 1 85 ? 6.883 0.006 -2.398 1.00 92.25 85 LEU A CA 1
ATOM 662 C C . LEU A 1 85 ? 6.820 -0.624 -3.799 1.00 92.25 85 LEU A C 1
ATOM 664 O O . LEU A 1 85 ? 7.134 -1.812 -3.942 1.00 92.25 85 LEU A O 1
ATOM 668 N N . PRO A 1 86 ? 6.503 0.156 -4.847 1.00 87.00 86 PRO A N 1
ATOM 669 C CA . PRO A 1 86 ? 6.551 -0.330 -6.216 1.00 87.00 86 PRO A CA 1
ATOM 670 C C . PRO A 1 86 ? 8.001 -0.530 -6.673 1.00 87.00 86 PRO A C 1
ATOM 672 O O . PRO A 1 86 ? 8.940 0.073 -6.152 1.00 87.00 86 PRO A O 1
ATOM 675 N N . ALA A 1 87 ? 8.192 -1.343 -7.714 1.00 83.69 87 ALA A N 1
ATOM 676 C CA . ALA A 1 87 ? 9.516 -1.590 -8.293 1.00 83.69 87 ALA A CA 1
ATOM 677 C C . ALA A 1 87 ? 10.141 -0.337 -8.947 1.00 83.69 87 ALA A C 1
ATOM 679 O O . ALA A 1 87 ? 11.361 -0.232 -9.065 1.00 83.69 87 ALA A O 1
ATOM 680 N N . LYS A 1 88 ? 9.314 0.627 -9.374 1.00 78.62 88 LYS A N 1
ATOM 681 C CA . LYS A 1 88 ? 9.764 1.882 -9.992 1.00 78.62 88 LYS A CA 1
ATOM 682 C C . LYS A 1 88 ? 10.310 2.843 -8.927 1.00 78.62 88 LYS A C 1
ATOM 684 O O . LYS A 1 88 ? 9.607 3.180 -7.979 1.00 78.62 88 LYS A O 1
ATOM 689 N N . ALA A 1 89 ? 11.526 3.356 -9.139 1.00 76.62 89 ALA A N 1
ATOM 690 C CA . ALA A 1 89 ? 12.231 4.203 -8.169 1.00 76.62 89 ALA A CA 1
ATOM 691 C C . ALA A 1 89 ? 11.465 5.483 -7.785 1.00 76.62 89 ALA A C 1
ATOM 693 O O . ALA A 1 89 ? 11.248 5.722 -6.604 1.00 76.62 89 ALA A O 1
ATOM 694 N N . LYS A 1 90 ? 10.987 6.265 -8.766 1.00 75.75 90 LYS A N 1
ATOM 695 C CA . LYS A 1 90 ? 10.325 7.556 -8.496 1.00 75.75 90 LYS A CA 1
ATOM 696 C C . LYS A 1 90 ? 9.062 7.425 -7.619 1.00 75.75 90 LYS A C 1
ATOM 698 O O . LYS A 1 90 ? 8.981 8.126 -6.612 1.00 75.75 90 LYS A O 1
ATOM 703 N N . PRO A 1 91 ? 8.091 6.539 -7.929 1.00 77.81 91 PRO A N 1
ATOM 704 C CA . PRO A 1 91 ? 6.972 6.284 -7.019 1.00 77.81 91 PRO A CA 1
ATOM 705 C C . PRO A 1 91 ? 7.406 5.737 -5.649 1.00 77.81 91 PRO A C 1
ATOM 707 O O . PRO A 1 91 ? 6.828 6.113 -4.631 1.00 77.81 91 PRO A O 1
ATOM 710 N N . ALA A 1 92 ? 8.447 4.899 -5.591 1.00 83.81 92 ALA A N 1
ATOM 711 C CA . ALA A 1 92 ? 8.959 4.387 -4.321 1.00 83.81 92 ALA A CA 1
ATOM 712 C C . ALA A 1 92 ? 9.556 5.495 -3.432 1.00 83.81 92 ALA A C 1
ATOM 714 O O . ALA A 1 92 ? 9.337 5.485 -2.223 1.00 83.81 92 ALA A O 1
ATOM 715 N N . ASP A 1 93 ? 10.267 6.468 -4.005 1.00 82.12 93 ASP A N 1
ATOM 716 C CA . ASP A 1 93 ? 10.819 7.609 -3.262 1.00 82.12 93 ASP A CA 1
ATOM 717 C C . ASP A 1 93 ? 9.709 8.502 -2.696 1.00 82.12 93 ASP A C 1
ATOM 719 O O . ASP A 1 93 ? 9.718 8.829 -1.509 1.00 82.12 93 ASP A O 1
ATOM 723 N N . ALA A 1 94 ? 8.685 8.784 -3.503 1.00 78.06 94 ALA A N 1
ATOM 724 C CA . ALA A 1 94 ? 7.482 9.491 -3.072 1.00 78.06 94 ALA A CA 1
ATOM 725 C C . ALA A 1 94 ? 6.794 8.805 -1.874 1.00 78.06 94 ALA A C 1
ATOM 727 O O . ALA A 1 94 ? 6.448 9.451 -0.880 1.00 78.06 94 ALA A O 1
ATOM 728 N N . MET A 1 95 ? 6.634 7.480 -1.933 1.00 87.50 95 MET A N 1
ATOM 729 C CA . MET A 1 95 ? 6.066 6.702 -0.829 1.00 87.50 95 MET A CA 1
ATOM 730 C C . MET A 1 95 ? 6.946 6.707 0.420 1.00 87.50 95 MET A C 1
ATOM 732 O O . MET A 1 95 ? 6.418 6.791 1.527 1.00 87.50 95 MET A O 1
ATOM 736 N N . ARG A 1 96 ? 8.276 6.655 0.275 1.00 87.62 96 ARG A N 1
ATOM 737 C CA . ARG A 1 96 ? 9.208 6.756 1.413 1.00 87.62 96 ARG A CA 1
ATOM 738 C C . ARG A 1 96 ? 9.062 8.086 2.140 1.00 87.62 96 ARG A C 1
ATOM 740 O O . ARG A 1 96 ? 9.019 8.106 3.369 1.00 87.62 96 ARG A O 1
ATOM 747 N N . GLU A 1 97 ? 8.959 9.187 1.402 1.00 84.56 97 GLU A N 1
ATOM 748 C CA . GLU A 1 97 ? 8.747 10.509 1.994 1.00 84.56 97 GLU A CA 1
ATOM 749 C C . GLU A 1 97 ? 7.427 10.592 2.762 1.00 84.56 97 GLU A C 1
ATOM 751 O O . GLU A 1 97 ? 7.399 11.073 3.899 1.00 84.56 97 GLU A O 1
ATOM 756 N N . LEU A 1 98 ? 6.346 10.091 2.160 1.00 87.38 98 LEU A N 1
ATOM 757 C CA . LEU A 1 98 ? 5.030 10.030 2.789 1.00 87.38 98 LEU A CA 1
ATOM 758 C C . LEU A 1 98 ? 5.043 9.174 4.052 1.00 87.38 98 LEU A C 1
ATOM 760 O O . LEU A 1 98 ? 4.591 9.623 5.106 1.00 87.38 98 LEU A O 1
ATOM 764 N N . ALA A 1 99 ? 5.606 7.972 3.973 1.00 91.12 99 ALA A N 1
ATOM 765 C CA . ALA A 1 99 ? 5.656 7.065 5.105 1.00 91.12 99 ALA A CA 1
ATOM 766 C C . ALA A 1 99 ? 6.464 7.655 6.266 1.00 91.12 99 ALA A C 1
ATOM 768 O O . ALA A 1 99 ? 6.045 7.553 7.419 1.00 91.12 99 ALA A O 1
ATOM 769 N N . ARG A 1 100 ? 7.555 8.374 5.975 1.00 89.38 100 ARG A N 1
ATOM 770 C CA . ARG A 1 100 ? 8.314 9.122 6.985 1.00 89.38 100 ARG A CA 1
ATOM 771 C C . ARG A 1 100 ? 7.478 10.221 7.643 1.00 89.38 100 ARG A C 1
ATOM 773 O O . ARG A 1 100 ? 7.524 10.365 8.863 1.00 89.38 100 ARG A O 1
ATOM 780 N N . LEU A 1 101 ? 6.719 10.991 6.860 1.00 89.06 101 LEU A N 1
ATOM 781 C CA . LEU A 1 101 ? 5.890 12.091 7.367 1.00 89.06 101 LEU A CA 1
ATOM 782 C C . LEU A 1 101 ? 4.763 11.588 8.282 1.00 89.06 101 LEU A C 1
ATOM 784 O O . LEU A 1 101 ? 4.535 12.155 9.349 1.00 89.06 101 LEU A O 1
ATOM 788 N N . TYR A 1 102 ? 4.092 10.507 7.886 1.00 92.00 102 TYR A N 1
ATOM 789 C CA . TYR A 1 102 ? 2.952 9.940 8.616 1.00 92.00 102 TYR A CA 1
ATOM 790 C C . TYR A 1 102 ? 3.339 8.860 9.641 1.00 92.00 102 TYR A C 1
ATOM 792 O O . TYR A 1 102 ? 2.482 8.359 10.375 1.00 92.00 102 TYR A O 1
ATOM 800 N N . LYS A 1 103 ? 4.635 8.530 9.735 1.00 92.38 103 LYS A N 1
ATOM 801 C CA . LYS A 1 103 ? 5.179 7.412 10.526 1.00 92.38 103 LYS A CA 1
ATOM 802 C C . LYS A 1 103 ? 4.553 6.062 10.151 1.00 92.38 103 LYS A C 1
ATOM 804 O O . LYS A 1 103 ? 4.371 5.191 11.003 1.00 92.38 103 LYS A O 1
ATOM 809 N N . ASP A 1 104 ? 4.207 5.910 8.880 1.00 95.00 104 ASP A N 1
ATOM 810 C CA . ASP A 1 104 ? 3.662 4.678 8.325 1.00 95.00 104 ASP A CA 1
ATOM 811 C C . ASP A 1 104 ? 4.781 3.653 8.094 1.00 95.00 104 ASP A C 1
ATOM 813 O O . ASP A 1 104 ? 5.972 3.980 8.126 1.00 95.00 104 ASP A O 1
ATOM 817 N N . HIS A 1 105 ? 4.388 2.408 7.844 1.00 95.12 105 HIS A N 1
ATOM 818 C CA . HIS A 1 105 ? 5.299 1.320 7.509 1.00 95.12 105 HIS A CA 1
ATOM 819 C C . HIS A 1 105 ? 5.501 1.215 6.005 1.00 95.12 105 HIS A C 1
ATOM 821 O O . HIS A 1 105 ? 4.592 1.487 5.219 1.00 95.12 105 HIS A O 1
ATOM 827 N N . LEU A 1 106 ? 6.685 0.750 5.618 1.00 94.06 106 LEU A N 1
ATOM 828 C CA . LEU A 1 106 ? 6.981 0.356 4.248 1.00 94.06 106 LEU A CA 1
ATOM 829 C C . LEU A 1 106 ? 7.097 -1.158 4.172 1.00 94.06 106 LEU A C 1
ATOM 831 O O . LEU A 1 106 ? 7.720 -1.778 5.030 1.00 94.06 106 LEU A O 1
ATOM 835 N N . MET A 1 107 ? 6.541 -1.718 3.111 1.00 94.88 107 MET A N 1
ATOM 836 C CA . MET A 1 107 ? 6.661 -3.121 2.763 1.00 94.88 107 MET A CA 1
ATOM 837 C C . MET A 1 107 ? 7.417 -3.268 1.451 1.00 94.88 107 MET A C 1
ATOM 839 O O . MET A 1 107 ? 7.335 -2.413 0.562 1.00 94.88 107 MET A O 1
ATOM 843 N N . ILE A 1 108 ? 8.139 -4.374 1.323 1.00 93.38 108 ILE A N 1
ATOM 844 C CA . ILE A 1 108 ? 8.879 -4.729 0.113 1.00 93.38 108 ILE A CA 1
ATOM 845 C C . ILE A 1 108 ? 8.505 -6.131 -0.348 1.00 93.38 108 ILE A C 1
ATOM 847 O O . ILE A 1 108 ? 8.274 -7.031 0.458 1.00 93.38 108 ILE A O 1
ATOM 851 N N . ILE A 1 109 ? 8.491 -6.321 -1.666 1.00 93.06 109 ILE A N 1
ATOM 852 C CA . ILE A 1 109 ? 8.332 -7.646 -2.262 1.00 93.06 109 ILE A CA 1
ATOM 853 C C . ILE A 1 109 ? 9.683 -8.361 -2.214 1.00 93.06 109 ILE A C 1
ATOM 855 O O . ILE A 1 109 ? 10.571 -8.069 -3.025 1.00 93.06 109 ILE A O 1
ATOM 859 N N . GLU A 1 110 ? 9.843 -9.275 -1.263 1.00 91.75 110 GLU A N 1
ATOM 860 C CA . GLU A 1 110 ? 11.057 -10.087 -1.116 1.00 91.75 110 GLU A CA 1
ATOM 861 C C . GLU A 1 110 ? 11.148 -11.149 -2.216 1.00 91.75 110 GLU A C 1
ATOM 863 O O . GLU A 1 110 ? 12.161 -11.237 -2.910 1.00 91.75 110 GLU A O 1
ATOM 868 N N . GLU A 1 111 ? 10.054 -11.878 -2.450 1.00 94.06 111 GLU A N 1
ATOM 869 C CA . GLU A 1 111 ? 9.973 -12.912 -3.479 1.00 94.06 111 GLU A CA 1
ATOM 870 C C . GLU A 1 111 ? 9.119 -12.456 -4.662 1.00 94.06 111 GLU A C 1
ATOM 872 O O . GLU A 1 111 ? 7.890 -12.396 -4.596 1.00 94.06 111 GLU A O 1
ATOM 877 N N . LYS A 1 112 ? 9.793 -12.118 -5.765 1.00 93.94 112 LYS A N 1
ATOM 878 C CA . LYS A 1 112 ? 9.164 -11.630 -6.995 1.00 93.94 112 LYS A CA 1
ATOM 879 C C . LYS A 1 112 ? 9.047 -12.730 -8.042 1.00 93.94 112 LYS A C 1
ATOM 881 O O . LYS A 1 112 ? 9.910 -13.598 -8.163 1.00 93.94 112 LYS A O 1
ATOM 886 N N . GLN A 1 113 ? 8.021 -12.626 -8.874 1.00 94.44 113 GLN A N 1
ATOM 887 C CA . GLN A 1 113 ? 7.928 -13.348 -10.136 1.00 94.44 113 GLN A CA 1
ATOM 888 C C . GLN A 1 113 ? 9.030 -12.902 -11.105 1.00 94.44 113 GLN A C 1
ATOM 890 O O . GLN A 1 113 ? 9.697 -11.879 -10.922 1.00 94.44 113 GLN A O 1
ATOM 895 N N . ARG A 1 114 ? 9.167 -13.632 -12.218 1.00 94.12 114 ARG A N 1
ATOM 896 C CA . ARG A 1 114 ? 10.152 -13.336 -13.270 1.00 94.12 114 ARG A CA 1
ATOM 897 C C . ARG A 1 114 ? 10.057 -11.897 -13.801 1.00 94.12 114 ARG A C 1
ATOM 899 O O . ARG A 1 114 ? 11.087 -11.333 -14.150 1.00 94.12 114 ARG A O 1
ATOM 906 N N . ASN A 1 115 ? 8.864 -11.297 -13.819 1.00 90.88 115 ASN A N 1
ATOM 907 C CA . ASN A 1 115 ? 8.649 -9.922 -14.287 1.00 90.88 115 ASN A CA 1
ATOM 908 C C . ASN A 1 115 ? 9.199 -8.830 -13.348 1.00 90.88 115 ASN A C 1
ATOM 910 O O . ASN A 1 115 ? 9.139 -7.661 -13.709 1.00 90.88 115 ASN A O 1
ATOM 914 N N . GLN A 1 116 ? 9.720 -9.189 -12.166 1.00 90.94 116 GLN A N 1
ATOM 915 C CA . GLN A 1 116 ? 10.283 -8.264 -11.172 1.00 90.94 116 GLN A CA 1
ATOM 916 C C . GLN A 1 116 ? 9.307 -7.192 -10.650 1.00 90.94 116 GLN A C 1
ATOM 918 O O . GLN A 1 116 ? 9.729 -6.237 -9.998 1.00 90.94 116 GLN A O 1
ATOM 923 N N . ILE A 1 117 ? 8.008 -7.362 -10.893 1.00 90.81 117 ILE A N 1
ATOM 924 C CA . ILE A 1 117 ? 6.951 -6.438 -10.466 1.00 90.81 117 ILE A CA 1
ATOM 925 C C . ILE A 1 117 ? 6.031 -7.129 -9.465 1.00 90.81 117 ILE A C 1
ATOM 927 O O . ILE A 1 117 ? 5.757 -6.580 -8.405 1.00 90.81 117 ILE A O 1
ATOM 931 N N . HIS A 1 118 ? 5.589 -8.343 -9.785 1.00 94.19 118 HIS A N 1
ATOM 932 C CA . HIS A 1 118 ? 4.575 -9.052 -9.012 1.00 94.19 118 HIS A CA 1
ATOM 933 C C . HIS A 1 118 ? 5.212 -9.993 -7.987 1.00 94.19 118 HIS A C 1
ATOM 935 O O . HIS A 1 118 ? 6.278 -10.552 -8.266 1.00 94.19 118 HIS A O 1
ATOM 941 N N . PRO A 1 119 ? 4.577 -10.219 -6.826 1.00 95.62 119 PRO A N 1
ATOM 942 C CA . PRO A 1 119 ? 5.018 -11.232 -5.877 1.00 95.62 119 PRO A CA 1
ATOM 943 C C . PRO A 1 119 ? 4.735 -12.653 -6.387 1.00 95.62 119 PRO A C 1
ATOM 945 O O . PRO A 1 119 ? 3.793 -12.891 -7.150 1.00 95.62 119 PRO A O 1
ATOM 948 N N . THR A 1 120 ? 5.542 -13.620 -5.952 1.00 97.31 120 THR A N 1
ATOM 949 C CA . THR A 1 120 ? 5.117 -15.031 -5.946 1.00 97.31 120 THR A CA 1
ATOM 950 C C . THR A 1 120 ? 3.998 -15.224 -4.914 1.00 97.31 120 THR A C 1
ATOM 952 O O . THR A 1 120 ? 3.723 -14.328 -4.118 1.00 97.31 120 THR A O 1
ATOM 955 N N . GLU A 1 121 ? 3.363 -16.395 -4.874 1.00 96.06 121 GLU A N 1
ATOM 956 C CA . GLU A 1 121 ? 2.414 -16.730 -3.800 1.00 96.06 121 GLU A CA 1
ATOM 957 C C . GLU A 1 121 ? 3.049 -16.548 -2.411 1.00 96.06 121 GLU A C 1
ATOM 959 O O . GLU A 1 121 ? 2.517 -15.837 -1.559 1.00 96.06 121 GLU A O 1
ATOM 964 N N . ARG A 1 122 ? 4.266 -17.077 -2.237 1.00 96.88 122 ARG A N 1
ATOM 965 C CA . ARG A 1 122 ? 5.062 -16.881 -1.024 1.00 96.88 122 ARG A CA 1
ATOM 966 C C . ARG A 1 122 ? 5.387 -15.405 -0.765 1.00 96.88 122 ARG A C 1
ATOM 968 O O . ARG A 1 122 ? 5.333 -14.954 0.375 1.00 96.88 122 ARG A O 1
ATOM 975 N N . GLY A 1 123 ? 5.672 -14.627 -1.808 1.00 96.62 123 GLY A N 1
ATOM 976 C CA . GLY A 1 123 ? 5.855 -13.179 -1.702 1.00 96.62 123 GLY A CA 1
ATOM 977 C C . GLY A 1 123 ? 4.616 -12.465 -1.152 1.00 96.62 123 GLY A C 1
ATOM 978 O O . GLY A 1 123 ? 4.745 -11.608 -0.281 1.00 96.62 123 GLY A O 1
ATOM 979 N N . SER A 1 124 ? 3.417 -12.842 -1.602 1.00 97.44 124 SER A N 1
ATOM 980 C CA . SER A 1 124 ? 2.151 -12.292 -1.098 1.00 97.44 124 SER A CA 1
ATOM 981 C C . SER A 1 124 ? 1.907 -12.650 0.370 1.00 97.44 124 SER A C 1
ATOM 983 O O . SER A 1 124 ? 1.484 -11.795 1.150 1.00 97.44 124 SER A O 1
ATOM 985 N N . GLU A 1 125 ? 2.238 -13.874 0.781 1.00 97.44 125 GLU A N 1
ATOM 986 C CA . GLU A 1 125 ? 2.175 -14.308 2.183 1.00 97.44 125 GLU A CA 1
ATOM 987 C C . GLU A 1 125 ? 3.133 -13.500 3.084 1.00 97.44 125 GLU A C 1
ATOM 989 O O . GLU A 1 125 ? 2.781 -13.081 4.193 1.00 97.44 125 GLU A O 1
ATOM 994 N N . LEU A 1 126 ? 4.343 -13.205 2.595 1.00 96.50 126 LEU A N 1
ATOM 995 C CA . LEU A 1 126 ? 5.309 -12.361 3.306 1.00 96.50 126 LEU A CA 1
ATOM 996 C C . LEU A 1 126 ? 4.811 -10.915 3.448 1.00 96.50 126 LEU A C 1
ATOM 998 O O . LEU A 1 126 ? 4.988 -10.312 4.506 1.00 96.50 126 LEU A O 1
ATOM 1002 N N . LEU A 1 127 ? 4.142 -10.361 2.435 1.00 96.69 127 LEU A N 1
ATOM 1003 C CA . LEU A 1 127 ? 3.508 -9.038 2.522 1.00 96.69 127 LEU A CA 1
ATOM 1004 C C . LEU A 1 127 ? 2.354 -9.015 3.537 1.00 96.69 127 LEU A C 1
ATOM 1006 O O . LEU A 1 127 ? 2.212 -8.067 4.316 1.00 96.69 127 LEU A O 1
ATOM 1010 N N . ALA A 1 128 ? 1.549 -10.077 3.582 1.00 96.69 128 ALA A N 1
ATOM 1011 C CA . ALA A 1 128 ? 0.524 -10.246 4.609 1.00 96.69 128 ALA A CA 1
ATOM 1012 C C . ALA A 1 128 ? 1.132 -10.285 6.021 1.00 96.69 128 ALA A C 1
ATOM 1014 O O . ALA A 1 128 ? 0.617 -9.640 6.935 1.00 96.69 128 ALA A O 1
ATOM 1015 N N . THR A 1 129 ? 2.274 -10.956 6.178 1.00 95.88 129 THR A N 1
ATOM 1016 C CA . THR A 1 129 ? 3.030 -10.991 7.439 1.00 95.88 129 THR A CA 1
ATOM 1017 C C . THR A 1 129 ? 3.568 -9.607 7.818 1.00 95.88 129 THR A C 1
ATOM 1019 O O . THR A 1 129 ? 3.369 -9.160 8.949 1.00 95.88 129 THR A O 1
ATOM 1022 N N . GLN A 1 130 ? 4.195 -8.882 6.883 1.00 94.50 130 GLN A N 1
ATOM 1023 C CA . GLN A 1 130 ? 4.711 -7.524 7.124 1.00 94.50 130 GLN A CA 1
ATOM 1024 C C . GLN A 1 130 ? 3.599 -6.576 7.607 1.00 94.50 130 GLN A C 1
ATOM 1026 O O . GLN A 1 130 ? 3.795 -5.826 8.569 1.00 94.50 130 GLN A O 1
ATOM 1031 N N . SER A 1 131 ? 2.405 -6.678 7.015 1.00 94.75 131 SER A N 1
ATOM 1032 C CA . SER A 1 131 ? 1.225 -5.873 7.365 1.00 94.75 131 SER A CA 1
ATOM 1033 C C . SER A 1 131 ? 0.528 -6.250 8.684 1.00 94.75 131 SER A C 1
ATOM 1035 O O . SER A 1 131 ? -0.530 -5.695 8.999 1.00 94.75 131 SER A O 1
ATOM 1037 N N . HIS A 1 132 ? 1.086 -7.171 9.477 1.00 90.44 132 HIS A N 1
ATOM 1038 C CA . HIS A 1 132 ? 0.654 -7.450 10.856 1.00 90.44 132 HIS A CA 1
ATOM 1039 C C . HIS A 1 132 ? 1.519 -6.770 11.927 1.00 90.44 132 HIS A C 1
ATOM 1041 O O . HIS A 1 132 ? 1.186 -6.839 13.116 1.00 90.44 132 HIS A O 1
ATOM 1047 N N . THR A 1 133 ? 2.612 -6.111 11.533 1.00 86.62 133 THR A N 1
ATOM 1048 C CA . THR A 1 133 ? 3.520 -5.435 12.471 1.00 86.62 133 THR A CA 1
ATOM 1049 C C . THR A 1 133 ? 2.763 -4.399 13.311 1.00 86.62 133 THR A C 1
ATOM 1051 O O . THR A 1 133 ? 1.915 -3.666 12.811 1.00 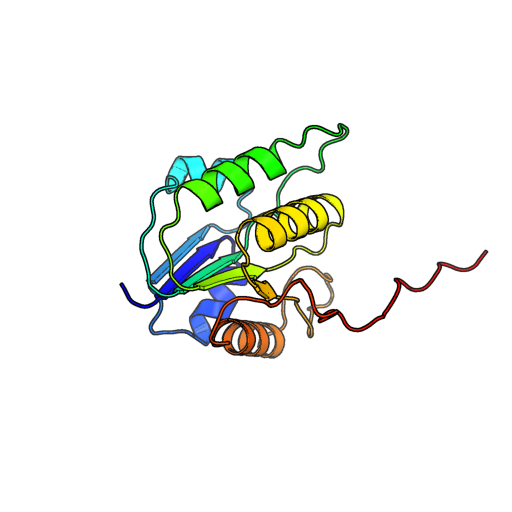86.62 133 THR A O 1
ATOM 1054 N N . LYS A 1 134 ? 3.029 -4.335 14.619 1.00 85.00 134 LYS A N 1
ATOM 1055 C CA . LYS A 1 134 ? 2.336 -3.410 15.532 1.00 85.00 134 LYS A CA 1
ATOM 1056 C C . LYS A 1 134 ? 3.216 -2.222 15.905 1.00 85.00 134 LYS A C 1
ATOM 1058 O O . LYS A 1 134 ? 4.421 -2.369 16.078 1.00 85.00 134 LYS A O 1
ATOM 1063 N N . GLY A 1 135 ? 2.573 -1.076 16.135 1.00 82.50 135 GLY A N 1
ATOM 1064 C CA . GLY A 1 135 ? 3.240 0.172 16.517 1.00 82.50 135 GLY A CA 1
ATOM 1065 C C . GLY A 1 135 ? 3.770 0.932 15.305 1.00 82.50 135 GLY A C 1
ATOM 1066 O O . GLY A 1 135 ? 3.951 0.354 14.250 1.00 82.50 135 GLY A O 1
ATOM 1067 N N . LYS A 1 136 ? 3.977 2.246 15.425 1.00 77.75 136 LYS A N 1
ATOM 1068 C CA . LYS A 1 136 ? 4.472 3.074 14.311 1.00 77.75 136 LYS A CA 1
ATOM 1069 C C . LYS A 1 136 ? 5.945 2.769 14.005 1.00 77.75 136 LYS A C 1
ATOM 1071 O O . LYS A 1 136 ? 6.713 2.469 14.917 1.00 77.75 136 LYS A O 1
ATOM 1076 N N . MET A 1 137 ? 6.332 2.906 12.738 1.00 80.44 137 MET A N 1
ATOM 1077 C CA . MET A 1 137 ? 7.720 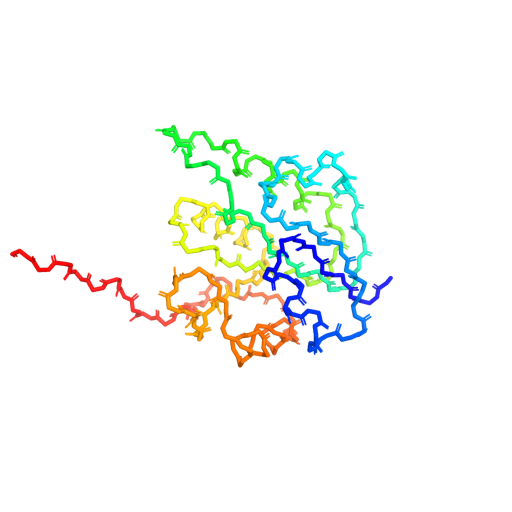2.771 12.290 1.00 80.44 137 MET A CA 1
ATOM 1078 C C . MET A 1 137 ? 8.598 3.829 12.981 1.00 80.44 137 MET A C 1
ATOM 1080 O O . MET A 1 137 ? 8.315 5.030 12.915 1.00 80.44 137 MET A O 1
ATOM 1084 N N . ASP A 1 138 ? 9.664 3.391 13.655 1.00 77.56 138 ASP A N 1
ATOM 1085 C CA . ASP A 1 138 ? 10.645 4.292 14.264 1.00 77.56 138 ASP A CA 1
ATOM 1086 C C . ASP A 1 138 ? 11.654 4.752 13.207 1.00 77.56 138 ASP A C 1
ATOM 1088 O O . ASP A 1 138 ? 12.705 4.147 13.001 1.00 77.56 138 ASP A O 1
ATOM 1092 N N . TRP A 1 139 ? 11.322 5.853 12.539 1.00 73.50 139 TRP A N 1
ATOM 1093 C CA . TRP A 1 139 ? 12.160 6.479 11.515 1.00 73.50 139 TRP A CA 1
ATOM 1094 C C . TRP A 1 139 ? 13.460 7.099 12.052 1.00 73.50 139 TRP A C 1
ATOM 1096 O O . TRP A 1 139 ? 14.272 7.572 11.259 1.00 73.50 139 TRP A O 1
ATOM 1106 N N . THR A 1 140 ? 13.682 7.104 13.373 1.00 70.12 140 THR A N 1
ATOM 1107 C CA . THR A 1 140 ? 14.961 7.530 13.969 1.00 70.12 140 THR A CA 1
ATOM 1108 C C . THR A 1 140 ? 15.986 6.400 14.019 1.00 70.12 140 THR A C 1
ATOM 1110 O O . THR A 1 140 ? 17.180 6.654 14.188 1.00 70.12 140 THR A O 1
ATOM 1113 N N . LYS A 1 141 ? 15.545 5.153 13.818 1.00 61.28 141 LYS A N 1
ATOM 1114 C CA . LYS A 1 141 ? 16.408 3.974 13.742 1.00 61.28 141 LYS A CA 1
ATOM 1115 C C . LYS A 1 141 ? 16.513 3.513 12.287 1.00 61.28 141 LYS A C 1
ATOM 1117 O O . LYS A 1 141 ? 15.488 3.363 11.622 1.00 61.28 141 LYS A O 1
ATOM 1122 N N . PRO A 1 142 ? 17.723 3.263 11.759 1.00 51.12 142 PRO A N 1
ATOM 1123 C CA . PRO A 1 142 ? 17.873 2.720 10.416 1.00 51.12 142 PRO A CA 1
ATOM 1124 C C . PRO A 1 142 ? 17.301 1.298 10.381 1.00 51.12 142 PRO A C 1
ATOM 1126 O O . PRO A 1 142 ? 17.891 0.364 10.912 1.00 51.12 142 PRO A O 1
ATOM 1129 N N . THR A 1 143 ? 16.129 1.145 9.776 1.00 55.28 143 THR A N 1
ATOM 1130 C CA . THR A 1 143 ? 15.397 -0.129 9.648 1.00 55.28 143 THR A CA 1
ATOM 1131 C C . THR A 1 143 ? 15.522 -0.740 8.253 1.00 55.28 143 THR A C 1
ATOM 1133 O O . THR A 1 143 ? 15.074 -1.859 8.028 1.00 55.28 143 THR A O 1
ATOM 1136 N N . TRP A 1 144 ? 16.180 -0.049 7.316 1.00 51.03 144 TRP A N 1
ATOM 1137 C CA . TRP A 1 144 ? 16.519 -0.625 6.019 1.00 51.03 144 TRP A CA 1
ATOM 1138 C C . TRP A 1 144 ? 17.740 -1.539 6.157 1.00 51.03 144 TRP A C 1
ATOM 1140 O O . TRP A 1 144 ? 18.748 -1.102 6.730 1.00 51.03 144 TRP A O 1
ATOM 1150 N N . PRO A 1 145 ? 17.742 -2.758 5.583 1.00 40.28 145 PRO A N 1
ATOM 1151 C CA . PRO A 1 145 ? 19.007 -3.423 5.337 1.00 40.28 145 PRO A CA 1
ATOM 1152 C C . PRO A 1 145 ? 19.825 -2.482 4.450 1.00 40.28 145 PRO A C 1
ATOM 1154 O O . PRO A 1 145 ? 19.366 -2.057 3.388 1.00 40.28 145 PRO A O 1
ATOM 1157 N N . LYS A 1 146 ? 21.033 -2.124 4.894 1.00 40.81 146 LYS A N 1
ATOM 1158 C CA . LYS A 1 146 ? 22.040 -1.456 4.065 1.00 40.81 146 LYS A CA 1
ATOM 1159 C C . LYS A 1 146 ? 22.420 -2.386 2.906 1.00 40.81 146 LYS A C 1
ATOM 1161 O O . LYS A 1 146 ? 23.483 -2.992 2.911 1.00 40.81 146 LYS A O 1
ATOM 1166 N N . ARG A 1 147 ? 21.560 -2.537 1.909 1.00 41.06 147 ARG A N 1
ATOM 1167 C CA . ARG A 1 147 ? 21.981 -2.928 0.572 1.00 41.06 147 ARG A CA 1
ATOM 1168 C C . ARG A 1 147 ? 21.796 -1.695 -0.283 1.00 41.06 147 ARG A C 1
ATOM 1170 O O . ARG A 1 147 ? 20.69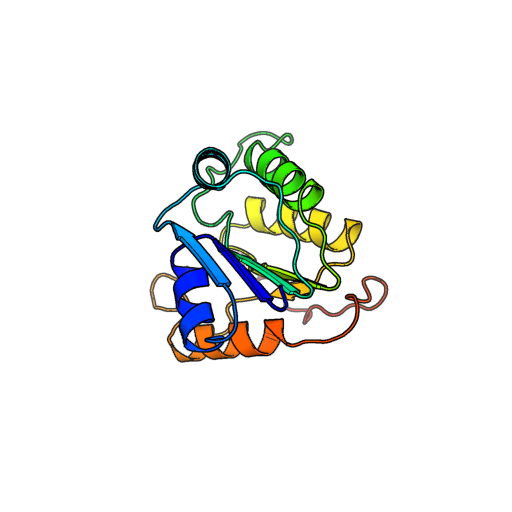4 -1.389 -0.727 1.00 41.06 147 ARG A O 1
ATOM 1177 N N . ALA A 1 148 ? 22.896 -0.962 -0.444 1.00 38.50 148 ALA A N 1
ATOM 1178 C CA . ALA A 1 148 ? 23.039 -0.090 -1.594 1.00 38.50 148 ALA A CA 1
ATOM 1179 C C . ALA A 1 148 ? 22.677 -0.911 -2.849 1.00 38.50 148 ALA A C 1
ATOM 1181 O O . ALA A 1 148 ? 22.990 -2.110 -2.881 1.00 38.50 148 ALA A O 1
ATOM 1182 N N . PRO A 1 149 ? 22.006 -0.325 -3.856 1.00 41.84 149 PRO A N 1
ATOM 1183 C CA . PRO A 1 149 ? 21.886 -1.000 -5.140 1.00 41.84 149 PRO A CA 1
ATOM 1184 C C . PRO A 1 149 ? 23.297 -1.413 -5.585 1.00 41.84 149 PRO A C 1
ATOM 1186 O O . PRO A 1 149 ? 24.233 -0.640 -5.348 1.00 41.84 149 PRO A O 1
ATOM 1189 N N . PRO A 1 150 ? 23.493 -2.619 -6.154 1.00 38.50 150 PRO A N 1
ATOM 1190 C CA . PRO A 1 150 ? 24.788 -2.964 -6.714 1.00 38.50 150 PRO A CA 1
ATOM 1191 C C . PRO A 1 150 ? 25.157 -1.844 -7.682 1.00 38.50 150 PRO A C 1
ATOM 1193 O O . PRO A 1 150 ? 24.391 -1.539 -8.599 1.00 38.50 150 PRO A O 1
ATOM 1196 N N . LEU A 1 151 ? 26.282 -1.178 -7.412 1.00 44.56 151 LEU A N 1
ATOM 1197 C CA . LEU A 1 151 ? 26.871 -0.252 -8.361 1.00 44.56 151 LEU A CA 1
ATOM 1198 C C . LEU A 1 151 ? 27.073 -1.069 -9.632 1.00 44.56 151 LEU A C 1
ATOM 1200 O O . LEU A 1 151 ? 27.812 -2.054 -9.630 1.00 44.56 151 LEU A O 1
ATOM 1204 N N . ILE A 1 152 ? 26.324 -0.721 -10.675 1.00 46.47 152 ILE A N 1
ATOM 1205 C CA . ILE A 1 152 ? 26.541 -1.272 -12.003 1.00 46.47 152 ILE A CA 1
ATOM 1206 C C . ILE A 1 152 ? 27.974 -0.875 -12.342 1.00 46.47 152 ILE A C 1
ATOM 1208 O O . ILE A 1 152 ? 28.287 0.313 -12.395 1.00 46.47 152 ILE A O 1
ATOM 1212 N N . GLY A 1 153 ? 28.843 -1.880 -12.427 1.00 45.47 153 GLY A N 1
ATOM 1213 C CA . GLY A 1 153 ? 30.260 -1.692 -12.676 1.00 45.47 153 GLY A CA 1
ATOM 1214 C C . GLY A 1 153 ? 30.498 -0.902 -13.958 1.00 45.47 153 GLY A C 1
ATOM 1215 O O . GLY A 1 153 ? 29.858 -1.154 -14.981 1.00 45.47 153 GLY A O 1
ATOM 1216 N N . GLY A 1 154 ? 31.441 0.027 -13.858 1.00 36.34 154 GLY A N 1
ATOM 1217 C CA . GLY A 1 154 ? 32.188 0.654 -14.938 1.00 36.34 154 GLY A CA 1
ATOM 1218 C C . GLY A 1 154 ? 33.620 0.810 -14.458 1.00 36.34 154 GLY A C 1
ATOM 1219 O O . GLY A 1 154 ? 33.779 1.192 -13.275 1.00 36.34 154 GLY A O 1
#

Nearest PDB structures (foldseek):
  4zaz-assembly1_A  TM=4.236E-01  e=5.268E+00  Pseudomonas aeruginosa

Mean predicted aligned error: 6.43 Å

Secondary structure (DSSP, 8-state):
--EEEEESHHHHHHHHH-TTSEEEE-TT--HHHHHHHH-S-EE-SEEEEE-SSS----SSSS-HHHHHHHHHHHTEE-SEEEEEPPSSHHHHHHHHHHHHHHT-EEE--SSB-TTSSSBPHHHHHHHHHHTT--S---TTS--S---PPP----

Foldseek 3Di:
DAAEEEEEVLSVLLCVLVVVYHYDYDHLDALVRSCVVPNQAEEHQFYEYYHDQNADDDPDPDGVSLVSVVSNVVNYHYNAYEYEQFPDDRNNVSVVVVCVVVLHHYDYQPADDPVSGHHDSVSSNVRNVSRVDDDGHPPVDPPDDPDDPPPPDD

Radius of gyration: 14.85 Å; Cα contacts (8 Å, |Δi|>4): 261; chains: 1; bounding box: 46×35×32 Å

pLDDT: mean 86.13, std 16.18, range [36.34, 98.31]